Protein AF-A0A937W0U2-F1 (afdb_monomer_lite)

Structure (mmCIF, N/CA/C/O backbone):
data_AF-A0A937W0U2-F1
#
_entry.id   AF-A0A937W0U2-F1
#
loop_
_atom_site.group_PDB
_atom_site.id
_atom_site.type_symbol
_atom_site.label_atom_id
_atom_site.label_alt_id
_atom_site.label_comp_id
_atom_site.label_asym_id
_atom_site.label_entity_id
_atom_site.label_seq_id
_atom_site.pdbx_PDB_ins_code
_atom_site.Cartn_x
_atom_site.Cartn_y
_atom_site.Cartn_z
_atom_site.occupancy
_atom_site.B_iso_or_equiv
_atom_site.auth_seq_id
_atom_site.auth_comp_id
_atom_site.auth_asym_id
_atom_site.auth_atom_id
_atom_site.pdbx_PDB_model_num
ATOM 1 N N . TYR A 1 1 ? 3.698 10.969 -27.823 1.00 61.88 1 TYR A N 1
ATOM 2 C CA . TYR A 1 1 ? 3.466 9.781 -28.679 1.00 61.88 1 TYR A CA 1
ATOM 3 C C . TYR A 1 1 ? 2.090 9.858 -29.327 1.00 61.88 1 TYR A C 1
ATOM 5 O O . TYR A 1 1 ? 1.266 10.614 -28.828 1.00 61.88 1 TYR A O 1
ATOM 13 N N . LYS A 1 2 ? 1.852 9.108 -30.419 1.00 70.88 2 LYS A N 1
ATOM 14 C CA . LYS A 1 2 ? 0.681 9.203 -31.329 1.00 70.88 2 LYS A CA 1
ATOM 15 C C . LYS A 1 2 ? -0.705 9.233 -30.645 1.00 70.88 2 LYS A C 1
ATOM 17 O O . LYS A 1 2 ? -1.643 9.736 -31.245 1.00 70.88 2 LYS A O 1
ATOM 22 N N . TYR A 1 3 ? -0.815 8.777 -29.392 1.00 87.56 3 TYR A N 1
ATOM 23 C CA . TYR A 1 3 ? -2.062 8.730 -28.610 1.00 87.56 3 TYR A CA 1
ATOM 24 C C . TYR A 1 3 ? -1.963 9.376 -27.213 1.00 87.56 3 TYR A C 1
ATOM 26 O O . TYR A 1 3 ? -2.644 8.961 -26.286 1.00 87.56 3 TYR A O 1
ATOM 34 N N . GLY A 1 4 ? -1.065 10.347 -27.012 1.00 91.94 4 GLY A N 1
ATOM 35 C CA . GLY A 1 4 ? -0.944 11.053 -25.724 1.00 91.94 4 GLY A CA 1
ATOM 36 C C . GLY A 1 4 ? -0.211 10.284 -24.615 1.00 91.94 4 GLY A C 1
ATOM 37 O O . GLY A 1 4 ? -0.081 10.793 -23.507 1.00 91.94 4 GLY A O 1
ATOM 38 N N . ALA A 1 5 ? 0.330 9.094 -24.905 1.00 91.12 5 ALA A N 1
ATOM 39 C CA . ALA A 1 5 ? 1.146 8.357 -23.944 1.00 91.12 5 ALA A CA 1
ATOM 40 C C . ALA A 1 5 ? 2.397 9.158 -23.541 1.00 91.12 5 ALA A C 1
ATOM 42 O O . ALA A 1 5 ? 3.091 9.724 -24.398 1.00 91.12 5 ALA A O 1
ATOM 43 N N . LYS A 1 6 ? 2.694 9.159 -22.239 1.00 91.50 6 LYS A N 1
ATOM 44 C CA . LYS A 1 6 ? 3.967 9.607 -21.667 1.00 91.50 6 LYS A CA 1
ATOM 45 C C . LYS A 1 6 ? 4.860 8.380 -21.494 1.00 91.50 6 LYS A C 1
ATOM 47 O O . LYS A 1 6 ? 4.460 7.442 -20.815 1.00 91.50 6 LYS A O 1
ATOM 52 N N . ILE A 1 7 ? 6.039 8.381 -22.119 1.00 92.06 7 ILE A N 1
ATOM 53 C CA . ILE A 1 7 ? 6.980 7.255 -22.038 1.00 92.06 7 ILE A CA 1
ATOM 54 C C . ILE A 1 7 ? 8.074 7.555 -21.023 1.00 92.06 7 ILE A C 1
ATOM 56 O O . ILE A 1 7 ? 8.642 8.647 -21.013 1.00 92.06 7 ILE A O 1
ATOM 60 N N . THR A 1 8 ? 8.364 6.546 -20.210 1.00 94.81 8 THR A N 1
ATOM 61 C CA . THR A 1 8 ? 9.464 6.514 -19.250 1.00 94.81 8 THR A CA 1
ATOM 62 C C . THR A 1 8 ? 10.379 5.358 -19.637 1.00 94.81 8 THR A C 1
ATOM 64 O O . THR A 1 8 ? 9.915 4.228 -19.754 1.00 94.81 8 THR A O 1
ATOM 67 N N . HIS A 1 9 ? 11.666 5.634 -19.844 1.00 96.38 9 HIS A N 1
ATOM 68 C CA . HIS A 1 9 ? 12.672 4.608 -20.125 1.00 96.38 9 HIS A CA 1
ATOM 69 C C . HIS A 1 9 ? 13.383 4.209 -18.832 1.00 96.38 9 HIS A C 1
ATOM 71 O O . HIS A 1 9 ? 13.711 5.067 -18.012 1.00 96.38 9 HIS A O 1
ATOM 77 N N . THR A 1 10 ? 13.619 2.912 -18.644 1.00 97.06 10 THR A N 1
ATOM 78 C CA . THR A 1 10 ? 14.303 2.368 -17.468 1.00 97.06 10 THR A CA 1
ATOM 79 C C . THR A 1 10 ? 14.920 1.001 -17.786 1.00 97.06 10 THR A C 1
ATOM 81 O O . THR A 1 10 ? 14.683 0.470 -18.871 1.00 97.06 10 THR A O 1
ATOM 84 N N . 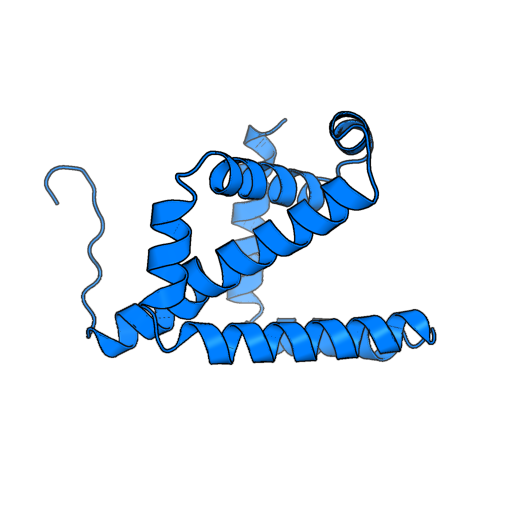THR A 1 11 ? 15.730 0.448 -16.881 1.00 98.00 11 THR A N 1
ATOM 85 C CA . THR A 1 11 ? 16.269 -0.914 -17.030 1.00 98.00 11 THR A CA 1
ATOM 86 C C . THR A 1 11 ? 15.223 -1.953 -16.606 1.00 98.00 11 THR A C 1
ATOM 88 O O . THR A 1 11 ? 14.351 -1.615 -15.798 1.00 98.00 11 THR A O 1
ATOM 91 N N . PRO A 1 12 ? 15.289 -3.205 -17.098 1.00 96.44 12 PRO A N 1
ATOM 92 C CA . PRO A 1 12 ? 14.386 -4.272 -16.657 1.00 96.44 12 PRO A CA 1
ATOM 93 C C . PRO A 1 12 ? 14.356 -4.439 -15.130 1.00 96.44 12 PRO A C 1
ATOM 95 O O . PRO A 1 12 ? 13.292 -4.526 -14.530 1.00 96.44 12 PRO A O 1
ATOM 98 N N . GLU A 1 13 ? 15.510 -4.359 -14.471 1.00 96.12 13 GLU A N 1
ATOM 99 C CA . GLU A 1 13 ? 15.622 -4.549 -13.022 1.00 96.12 13 GLU A CA 1
ATOM 100 C C . GLU A 1 13 ? 14.910 -3.438 -12.247 1.00 96.12 13 GLU A C 1
ATOM 102 O O . GLU A 1 13 ? 14.238 -3.700 -11.246 1.00 96.12 13 GLU A O 1
ATOM 107 N N . ASN A 1 14 ? 15.045 -2.188 -12.704 1.00 97.12 14 ASN A N 1
ATOM 108 C CA . ASN A 1 14 ? 14.354 -1.067 -12.080 1.00 97.12 14 ASN A CA 1
ATOM 109 C C . ASN A 1 14 ? 12.857 -1.076 -12.412 1.00 97.12 14 ASN A C 1
ATOM 111 O O . ASN A 1 14 ? 12.052 -0.719 -11.556 1.00 97.12 14 ASN A O 1
ATOM 115 N N . HIS A 1 15 ? 12.467 -1.510 -13.612 1.00 96.94 15 HIS A N 1
ATOM 116 C CA . HIS A 1 15 ? 11.064 -1.753 -13.939 1.00 96.94 15 HIS A CA 1
ATOM 117 C C . HIS A 1 15 ? 10.437 -2.749 -12.954 1.00 96.94 15 HIS A C 1
ATOM 119 O O . HIS A 1 15 ? 9.436 -2.424 -12.316 1.00 96.94 15 HIS A O 1
ATOM 125 N N . ASP A 1 16 ? 11.062 -3.910 -12.759 1.00 96.44 16 ASP A N 1
ATOM 126 C CA . ASP A 1 16 ? 10.531 -4.967 -11.896 1.00 96.44 16 ASP A CA 1
ATOM 127 C C . ASP A 1 16 ? 10.505 -4.540 -10.429 1.00 96.44 16 ASP A C 1
ATOM 129 O O . ASP A 1 16 ? 9.525 -4.793 -9.727 1.00 96.44 16 ASP A O 1
ATOM 133 N N . LYS A 1 17 ? 11.515 -3.781 -9.984 1.00 96.88 17 LYS A N 1
ATOM 134 C CA . LYS A 1 17 ? 11.518 -3.149 -8.659 1.00 96.88 17 LYS A CA 1
ATOM 135 C C . LYS A 1 17 ? 10.314 -2.229 -8.461 1.00 96.88 17 LYS A C 1
ATOM 137 O O . LYS A 1 17 ? 9.665 -2.268 -7.418 1.00 96.88 17 LYS A O 1
ATOM 142 N N . GLN A 1 18 ? 9.998 -1.398 -9.454 1.00 97.69 18 GLN A N 1
ATOM 143 C CA . GLN A 1 18 ? 8.833 -0.516 -9.388 1.00 97.69 18 GLN A CA 1
ATOM 144 C C . GLN A 1 18 ? 7.525 -1.316 -9.419 1.00 97.69 18 GLN A C 1
ATOM 146 O O . GLN A 1 18 ? 6.601 -1.004 -8.668 1.00 97.69 18 GLN A O 1
ATOM 151 N N . MET A 1 19 ? 7.433 -2.355 -10.252 1.00 97.62 19 MET A N 1
ATOM 152 C CA . MET A 1 19 ? 6.239 -3.201 -10.334 1.00 97.62 19 MET A CA 1
ATOM 153 C C . MET A 1 19 ? 6.039 -4.058 -9.082 1.00 97.62 19 MET A C 1
ATOM 155 O O . MET A 1 19 ? 4.895 -4.319 -8.720 1.00 97.62 19 MET A O 1
ATOM 159 N N . ALA A 1 20 ? 7.102 -4.391 -8.344 1.00 97.94 20 ALA A N 1
ATOM 160 C CA . ALA A 1 20 ? 6.977 -5.070 -7.057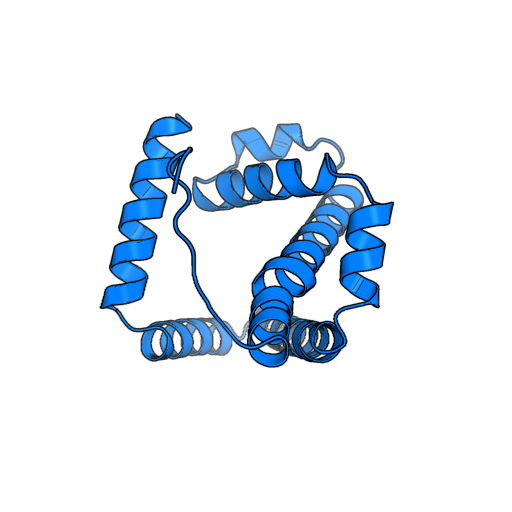 1.00 97.94 20 ALA A CA 1
ATOM 161 C C . ALA A 1 20 ? 6.129 -4.240 -6.079 1.00 97.94 20 ALA A C 1
ATOM 163 O O . ALA A 1 20 ? 5.286 -4.777 -5.366 1.00 97.94 20 ALA A O 1
ATOM 164 N N . TRP A 1 21 ? 6.280 -2.913 -6.091 1.00 97.50 21 TRP A N 1
ATOM 165 C CA . TRP A 1 21 ? 5.413 -2.015 -5.328 1.00 97.50 21 TRP A CA 1
ATOM 166 C C . TRP A 1 21 ? 4.046 -1.817 -5.999 1.00 97.50 21 TRP A 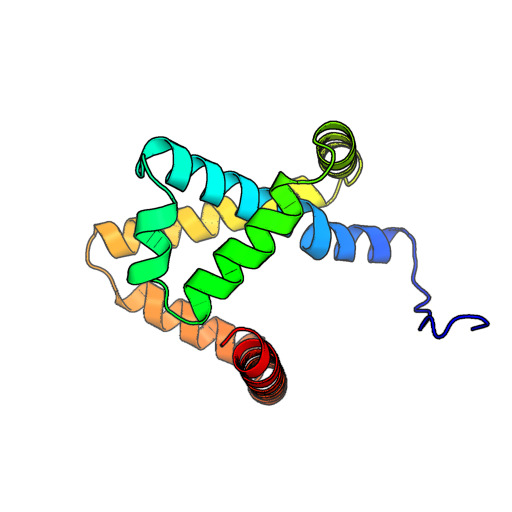C 1
ATOM 168 O O . TRP A 1 21 ? 3.010 -2.076 -5.389 1.00 97.50 21 TRP A O 1
ATOM 178 N N . HIS A 1 22 ? 4.031 -1.362 -7.256 1.00 95.81 22 HIS A N 1
ATOM 179 C CA . HIS A 1 22 ? 2.807 -0.903 -7.925 1.00 95.81 22 HIS A CA 1
ATOM 180 C C . HIS A 1 22 ? 1.825 -2.014 -8.302 1.00 95.81 22 HIS A C 1
ATOM 182 O O . HIS A 1 22 ? 0.642 -1.728 -8.465 1.00 95.81 22 HIS A O 1
ATOM 188 N N . GLN A 1 23 ? 2.310 -3.240 -8.487 1.00 96.44 23 GLN A N 1
ATOM 189 C CA . GLN A 1 23 ? 1.504 -4.384 -8.892 1.00 96.44 23 GLN A CA 1
ATOM 190 C C . GLN A 1 23 ? 1.517 -5.443 -7.798 1.00 96.44 23 GLN A C 1
ATOM 192 O O . GLN A 1 23 ? 0.471 -5.716 -7.221 1.00 96.44 23 GLN A O 1
ATOM 197 N N . ASN A 1 24 ? 2.678 -6.003 -7.444 1.00 97.88 24 ASN A N 1
ATOM 198 C CA . ASN A 1 24 ? 2.705 -7.121 -6.498 1.00 97.88 24 ASN A CA 1
ATOM 199 C C . ASN A 1 24 ? 2.124 -6.730 -5.133 1.00 97.88 24 ASN A C 1
ATOM 201 O O . ASN A 1 24 ? 1.122 -7.310 -4.705 1.00 97.88 24 ASN A O 1
ATOM 205 N N . LEU A 1 25 ? 2.701 -5.718 -4.477 1.00 97.94 25 LEU A N 1
ATOM 206 C CA . LEU A 1 25 ? 2.256 -5.305 -3.149 1.00 97.94 25 LEU A CA 1
ATOM 207 C C . LEU A 1 25 ? 0.868 -4.652 -3.167 1.00 97.94 25 LEU A C 1
ATOM 209 O O . LEU A 1 25 ? 0.042 -4.964 -2.306 1.00 97.94 25 LEU A O 1
ATOM 213 N N . GLU A 1 26 ? 0.593 -3.759 -4.122 1.00 96.25 26 GLU A N 1
ATOM 214 C CA . GLU A 1 26 ? -0.708 -3.083 -4.195 1.00 96.25 26 GLU A CA 1
ATOM 215 C C . GLU A 1 26 ? -1.844 -4.095 -4.402 1.00 96.25 26 GLU A C 1
ATOM 217 O O . GLU A 1 26 ? -2.820 -4.085 -3.651 1.00 96.25 26 GLU A O 1
ATOM 222 N N . HIS A 1 27 ? -1.705 -5.030 -5.351 1.00 97.00 27 HIS A N 1
ATOM 223 C CA . HIS A 1 27 ? -2.722 -6.059 -5.580 1.00 97.00 27 HIS A CA 1
ATOM 224 C C . HIS A 1 27 ? -2.876 -6.957 -4.348 1.00 97.00 27 HIS A C 1
ATOM 226 O O . HIS A 1 27 ? -3.999 -7.188 -3.901 1.00 97.00 27 HIS A O 1
ATOM 232 N N . PHE A 1 28 ? -1.761 -7.410 -3.759 1.00 97.56 28 PHE A N 1
ATOM 233 C CA . PHE A 1 28 ? -1.770 -8.225 -2.543 1.00 97.56 28 PHE A CA 1
ATOM 234 C C . PHE A 1 28 ? -2.553 -7.542 -1.415 1.00 97.56 28 PHE A C 1
ATOM 236 O O . PHE A 1 28 ? -3.474 -8.130 -0.850 1.00 97.56 28 PHE A O 1
ATOM 243 N N . THR A 1 29 ? -2.256 -6.269 -1.149 1.00 97.06 29 THR A N 1
ATOM 244 C CA . THR A 1 29 ? -2.905 -5.486 -0.090 1.00 97.06 29 THR A CA 1
ATOM 245 C C . THR A 1 29 ? -4.418 -5.393 -0.300 1.00 97.06 29 THR A C 1
ATOM 247 O O . THR A 1 29 ? -5.192 -5.534 0.650 1.00 97.06 29 THR A O 1
ATOM 250 N N . LYS A 1 30 ? -4.875 -5.197 -1.546 1.00 96.31 30 LYS A N 1
ATOM 251 C CA . LYS A 1 30 ? -6.312 -5.141 -1.861 1.00 96.31 30 LYS A CA 1
ATOM 252 C C . LYS A 1 30 ? -7.000 -6.492 -1.715 1.00 96.31 30 LYS A C 1
ATOM 254 O O . LYS A 1 30 ? -8.110 -6.526 -1.187 1.00 96.31 30 LYS A O 1
ATOM 259 N N . ILE A 1 31 ? -6.356 -7.583 -2.126 1.00 96.38 31 ILE A N 1
ATOM 260 C CA . ILE A 1 31 ? -6.904 -8.935 -1.960 1.00 96.38 31 ILE A CA 1
ATOM 261 C C . ILE A 1 31 ? -7.005 -9.309 -0.477 1.00 96.38 31 ILE A C 1
ATOM 263 O O . ILE A 1 31 ? -8.047 -9.810 -0.054 1.00 96.38 31 ILE A O 1
ATOM 267 N N . VAL A 1 32 ? -5.987 -9.003 0.335 1.00 96.75 32 VAL A N 1
ATOM 268 C CA . VAL A 1 32 ? -6.030 -9.223 1.791 1.00 96.75 32 VAL A CA 1
ATOM 269 C C . VAL A 1 32 ? -7.186 -8.447 2.423 1.00 96.75 32 VAL A C 1
ATOM 271 O O . VAL A 1 32 ? -7.974 -9.020 3.176 1.00 96.75 32 VAL A O 1
ATOM 274 N N . LEU A 1 33 ? -7.349 -7.165 2.078 1.00 94.69 33 LEU A N 1
ATOM 275 C CA . LEU A 1 33 ? -8.460 -6.363 2.591 1.00 94.69 33 LEU A CA 1
ATOM 276 C C . LEU A 1 33 ? -9.824 -6.919 2.149 1.00 94.69 33 LEU A C 1
ATOM 278 O O . LEU A 1 33 ? -10.736 -7.014 2.966 1.00 94.69 33 LEU A O 1
ATOM 282 N N . ALA A 1 34 ? -9.962 -7.334 0.887 1.00 94.19 34 ALA A N 1
ATOM 283 C CA . ALA A 1 34 ? -11.185 -7.953 0.377 1.00 94.19 34 ALA A CA 1
ATOM 284 C C . ALA A 1 34 ? -11.523 -9.255 1.118 1.00 94.19 34 ALA A C 1
ATOM 286 O O . ALA A 1 34 ? -12.686 -9.515 1.423 1.00 94.19 34 ALA A O 1
ATOM 287 N N . GLN A 1 35 ? -10.511 -10.060 1.453 1.00 94.88 35 GLN A N 1
ATOM 288 C CA . GLN A 1 35 ? -10.688 -11.276 2.238 1.00 94.88 35 GLN A CA 1
ATOM 289 C C . GLN A 1 35 ? -11.191 -10.973 3.654 1.00 94.88 35 GLN A C 1
ATOM 291 O O . GLN A 1 35 ? -12.104 -11.658 4.115 1.00 94.88 35 GLN A O 1
ATOM 296 N N . VAL A 1 36 ? -10.651 -9.949 4.324 1.00 93.75 36 VAL A N 1
ATOM 297 C CA . VAL A 1 36 ? -11.154 -9.493 5.633 1.00 93.75 36 VAL A CA 1
ATOM 298 C C . VAL A 1 36 ? -12.612 -9.054 5.515 1.00 93.75 36 VAL A C 1
ATOM 300 O O . VAL A 1 36 ? -13.445 -9.511 6.297 1.00 93.75 36 VAL A O 1
ATOM 303 N N . LEU A 1 37 ? -12.943 -8.239 4.507 1.00 91.50 37 LEU A N 1
ATOM 304 C CA . LEU A 1 37 ? -14.315 -7.782 4.287 1.00 91.50 37 LEU A CA 1
ATOM 305 C C . LEU A 1 37 ? -15.270 -8.955 4.076 1.00 91.50 37 LEU A C 1
ATOM 307 O O . LEU A 1 37 ? -16.227 -9.085 4.824 1.00 91.50 37 LEU A O 1
ATOM 311 N N . ARG A 1 38 ? -14.958 -9.870 3.153 1.00 91.31 38 ARG A N 1
ATOM 312 C CA . ARG A 1 38 ? -15.771 -11.067 2.885 1.00 91.31 38 ARG A CA 1
ATOM 313 C C . ARG A 1 38 ? -15.979 -11.948 4.123 1.00 91.31 38 ARG A C 1
ATOM 315 O O . ARG A 1 38 ? -16.990 -12.632 4.214 1.00 91.31 38 ARG A O 1
ATOM 322 N N . THR A 1 39 ? -15.009 -11.984 5.036 1.00 92.50 39 THR A N 1
ATOM 323 C CA . THR A 1 39 ? -15.045 -12.860 6.221 1.00 92.50 39 THR A CA 1
ATOM 324 C C . THR A 1 39 ? -15.827 -12.238 7.381 1.00 92.50 39 THR A C 1
ATOM 326 O O . THR A 1 39 ? -16.441 -12.965 8.155 1.00 92.50 39 THR A O 1
ATOM 329 N N . HIS A 1 40 ? -15.810 -10.910 7.514 1.00 90.44 40 HIS A N 1
ATOM 330 C CA . HIS A 1 40 ? -16.374 -10.212 8.676 1.00 90.44 40 HIS A CA 1
ATOM 331 C C . HIS A 1 40 ? -17.610 -9.357 8.368 1.00 90.44 40 HIS A C 1
ATOM 333 O O . HIS A 1 40 ? -18.343 -9.014 9.292 1.00 90.44 40 HIS A O 1
ATOM 339 N N . PHE A 1 41 ? -17.853 -9.023 7.101 1.00 86.44 41 PHE A N 1
ATOM 340 C CA . PHE A 1 41 ? -18.963 -8.187 6.652 1.00 86.44 41 PHE A CA 1
ATOM 341 C C . PHE A 1 41 ? -19.758 -8.943 5.584 1.00 86.44 41 PHE A C 1
ATOM 343 O O . PHE A 1 41 ? -19.227 -9.298 4.533 1.00 86.44 41 PHE A O 1
ATOM 350 N N . HIS A 1 42 ? -21.031 -9.222 5.867 1.00 75.81 42 HIS A N 1
ATOM 351 C CA . HIS A 1 42 ? -21.875 -10.035 4.987 1.00 75.81 42 HIS A CA 1
ATOM 352 C C . HIS A 1 42 ? -22.475 -9.237 3.823 1.00 75.81 42 HIS A C 1
ATOM 354 O O . HIS A 1 42 ? -22.590 -9.775 2.724 1.00 75.81 42 HIS A O 1
ATOM 360 N N . ASP A 1 43 ? -22.832 -7.969 4.052 1.00 82.31 43 ASP A N 1
ATOM 361 C CA . ASP A 1 43 ? -23.359 -7.068 3.027 1.00 82.31 43 ASP A CA 1
ATOM 362 C C . ASP A 1 43 ? -22.396 -5.882 2.819 1.00 82.31 43 ASP A C 1
ATOM 364 O O . ASP A 1 43 ? -22.268 -5.021 3.692 1.00 82.31 43 ASP A O 1
ATOM 368 N N . PRO A 1 44 ? -21.690 -5.806 1.675 1.00 74.00 44 PRO A N 1
ATOM 369 C CA . PRO A 1 44 ? -20.766 -4.711 1.405 1.00 74.00 44 PRO A CA 1
ATOM 370 C C . PRO A 1 44 ? -21.465 -3.356 1.218 1.00 74.00 44 PRO A C 1
ATOM 372 O O . PRO A 1 44 ? -20.801 -2.332 1.364 1.00 74.00 44 PRO A O 1
ATOM 375 N N . THR A 1 45 ? -22.775 -3.318 0.938 1.00 78.31 45 THR A N 1
ATOM 376 C CA . THR A 1 45 ? -23.529 -2.058 0.790 1.00 78.31 45 THR A CA 1
ATOM 377 C C . THR A 1 45 ? -23.707 -1.330 2.124 1.00 78.31 45 THR A C 1
ATOM 379 O O . THR A 1 45 ? -23.836 -0.105 2.156 1.00 78.31 45 THR A O 1
ATOM 382 N N . GLU A 1 46 ? -23.599 -2.043 3.250 1.00 81.06 46 GLU A N 1
ATOM 383 C CA . GLU A 1 46 ? -23.568 -1.422 4.577 1.00 81.06 46 GLU A CA 1
ATOM 384 C C . GLU A 1 46 ? -22.348 -0.504 4.738 1.00 81.06 46 GLU A C 1
ATOM 386 O O . GLU A 1 46 ? -22.434 0.535 5.394 1.00 81.06 46 GLU A O 1
ATOM 391 N N . LEU A 1 47 ? -21.222 -0.827 4.089 1.00 82.50 47 LEU A N 1
ATOM 392 C CA . LEU A 1 47 ? -20.001 -0.020 4.157 1.00 82.50 47 LEU A CA 1
ATOM 393 C C . LEU A 1 47 ? -20.181 1.359 3.514 1.00 82.50 47 LEU A C 1
ATOM 395 O O . LEU A 1 47 ? -19.515 2.310 3.931 1.00 82.50 47 LEU A O 1
ATOM 399 N N . ASP A 1 48 ? -21.077 1.490 2.532 1.00 79.00 48 ASP A N 1
ATOM 400 C CA . ASP A 1 48 ? -21.265 2.732 1.779 1.00 79.00 48 ASP 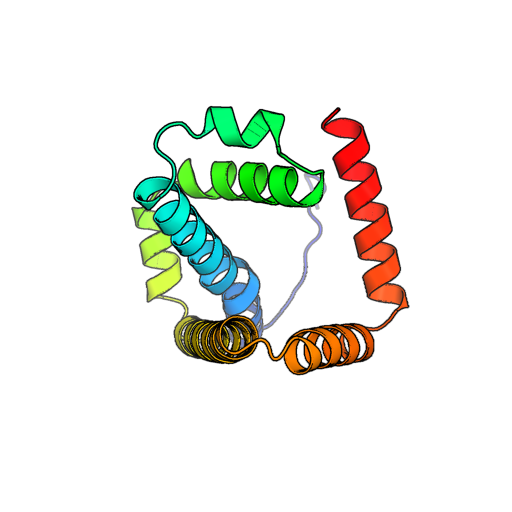A CA 1
ATOM 401 C C . ASP A 1 48 ? -21.769 3.859 2.681 1.00 79.00 48 ASP A C 1
ATOM 403 O O . ASP A 1 48 ? -21.233 4.972 2.634 1.00 79.00 48 ASP A O 1
ATOM 407 N N . SER A 1 49 ? -22.714 3.546 3.572 1.00 80.88 49 SER A N 1
ATOM 408 C CA . SER A 1 49 ? -23.308 4.507 4.513 1.00 80.88 49 SER A CA 1
ATOM 409 C C . SER A 1 49 ? -22.308 5.029 5.552 1.00 80.88 49 SER A C 1
ATOM 411 O O . SER A 1 49 ? -22.449 6.151 6.035 1.00 80.88 49 SER A O 1
ATOM 413 N N . TYR A 1 50 ? -21.271 4.246 5.866 1.00 84.69 50 TYR A N 1
ATOM 414 C CA . TYR A 1 50 ? -20.207 4.615 6.811 1.00 84.69 50 TYR A CA 1
ATOM 415 C C . TYR A 1 50 ? -18.910 5.048 6.118 1.00 84.69 50 TYR A C 1
ATOM 417 O O . TYR A 1 50 ? -17.915 5.362 6.779 1.00 84.69 50 TYR A O 1
ATOM 425 N N . SER A 1 51 ? -18.886 5.052 4.783 1.00 84.88 51 SER A N 1
ATOM 426 C CA . SER A 1 51 ? -17.668 5.315 4.031 1.00 84.88 51 SER A CA 1
ATOM 427 C C . SER A 1 51 ? -17.231 6.776 4.172 1.00 84.88 51 SER A C 1
ATOM 429 O O . SER A 1 51 ? -17.942 7.714 3.808 1.00 84.88 51 SER A O 1
ATOM 431 N N . SER A 1 52 ? -16.010 6.981 4.667 1.00 89.81 52 SER A N 1
ATOM 432 C CA . SER A 1 52 ? -15.314 8.259 4.544 1.00 89.81 52 SER A CA 1
ATOM 433 C C . SER A 1 52 ? -14.707 8.373 3.139 1.00 89.81 52 SER A C 1
ATOM 435 O O . SER A 1 52 ? -14.563 7.359 2.446 1.00 89.81 52 SER A O 1
ATOM 437 N N . PRO A 1 53 ? -14.264 9.565 2.704 1.00 89.31 53 PRO A N 1
ATOM 438 C CA . PRO A 1 53 ? -13.590 9.702 1.413 1.00 89.31 53 PRO A CA 1
ATOM 439 C C . PRO A 1 53 ? -12.385 8.753 1.237 1.00 89.31 53 PRO A C 1
ATOM 441 O O . PRO A 1 53 ? -12.143 8.240 0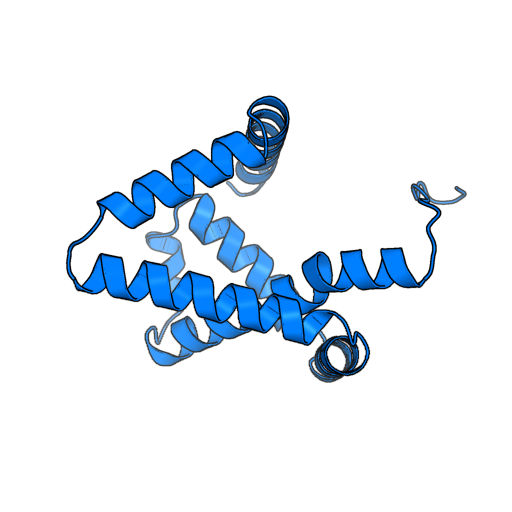.140 1.00 89.31 53 PRO A O 1
ATOM 444 N N . ASN A 1 54 ? -11.664 8.453 2.323 1.00 90.31 54 ASN A N 1
ATOM 445 C CA . ASN A 1 54 ? -10.531 7.525 2.313 1.00 90.31 54 ASN A CA 1
ATOM 446 C C . ASN A 1 54 ? -10.974 6.065 2.146 1.00 90.31 54 ASN A C 1
ATOM 448 O O . ASN A 1 54 ? -10.461 5.368 1.268 1.00 90.31 54 ASN A O 1
ATOM 452 N N . SER A 1 55 ? -11.936 5.593 2.949 1.00 90.06 55 SER A N 1
ATOM 453 C CA . SER A 1 55 ? -12.401 4.204 2.838 1.00 90.06 55 SER A CA 1
ATOM 454 C C . SER A 1 55 ? -13.142 3.960 1.523 1.00 90.06 55 SER A C 1
ATOM 456 O O . SER A 1 55 ? -12.919 2.927 0.896 1.00 90.06 55 SER A O 1
ATOM 458 N N . ARG A 1 56 ? -13.896 4.945 1.020 1.00 89.94 56 ARG A N 1
ATOM 459 C CA . ARG A 1 56 ? -14.525 4.892 -0.309 1.00 89.94 56 ARG A CA 1
ATOM 460 C C . ARG A 1 56 ? -13.503 4.739 -1.433 1.00 89.94 56 ARG A C 1
ATOM 462 O O . ARG A 1 56 ? -13.668 3.892 -2.304 1.00 89.94 56 ARG A O 1
ATOM 469 N N . THR A 1 57 ? -12.409 5.501 -1.397 1.00 90.81 57 THR A N 1
ATOM 470 C CA . THR A 1 57 ? -11.320 5.368 -2.384 1.00 90.81 57 THR A CA 1
ATOM 471 C C . THR A 1 57 ? -10.689 3.969 -2.330 1.00 90.81 57 THR A C 1
ATOM 473 O O . THR A 1 57 ? -10.367 3.381 -3.368 1.00 90.81 57 THR A O 1
ATOM 476 N N . SER A 1 58 ? -10.558 3.391 -1.131 1.00 91.81 58 SER A N 1
ATOM 477 C CA . SER A 1 58 ? -10.090 2.010 -0.974 1.00 91.81 58 SER A CA 1
ATOM 478 C C . SER A 1 58 ? -11.047 0.997 -1.615 1.00 91.81 58 SER A C 1
ATOM 480 O O . SER A 1 58 ? -10.588 0.129 -2.354 1.00 91.81 58 SER A O 1
ATOM 482 N N . LEU A 1 59 ? -12.364 1.146 -1.422 1.00 91.19 59 LEU A N 1
ATOM 483 C CA . LEU A 1 59 ? -13.379 0.289 -2.053 1.00 91.19 59 LEU A CA 1
ATOM 484 C C . LEU A 1 59 ? -13.380 0.421 -3.584 1.00 91.19 59 LEU A C 1
ATOM 486 O O . LEU A 1 59 ? -13.413 -0.585 -4.286 1.00 91.19 59 LEU A O 1
ATOM 490 N N . ILE A 1 60 ? -13.250 1.639 -4.120 1.00 91.75 60 ILE A N 1
ATOM 491 C CA . ILE A 1 60 ? -13.171 1.879 -5.572 1.00 91.75 60 ILE A CA 1
ATOM 492 C C . ILE A 1 60 ? -11.944 1.188 -6.178 1.00 91.75 60 ILE A C 1
ATOM 494 O O . ILE A 1 60 ? -12.040 0.514 -7.205 1.00 91.75 60 ILE A O 1
ATOM 498 N N . THR A 1 61 ? -10.776 1.349 -5.551 1.00 93.44 61 THR A N 1
ATOM 499 C CA . THR A 1 61 ? -9.538 0.709 -6.027 1.00 93.44 61 THR A CA 1
ATOM 500 C C . THR A 1 61 ? -9.614 -0.809 -5.912 1.00 93.44 61 THR A C 1
ATOM 502 O O . THR A 1 61 ? -9.243 -1.499 -6.856 1.00 93.44 61 THR A O 1
ATOM 505 N N . MET A 1 62 ? -10.182 -1.333 -4.825 1.00 94.38 62 MET A N 1
ATOM 506 C CA . MET A 1 62 ? -10.462 -2.760 -4.676 1.00 94.38 62 MET A CA 1
ATOM 507 C C . MET A 1 62 ? -11.388 -3.283 -5.780 1.00 94.38 62 MET A C 1
ATOM 509 O O . MET A 1 62 ? -11.085 -4.310 -6.378 1.00 94.38 62 MET A O 1
ATOM 513 N N . GLY A 1 63 ? -12.465 -2.563 -6.111 1.00 93.44 63 GLY A N 1
ATOM 514 C CA . GLY A 1 63 ? -13.388 -2.944 -7.182 1.00 93.44 63 GLY A CA 1
ATOM 515 C C . GLY A 1 63 ? -12.698 -3.094 -8.541 1.00 93.44 63 GLY A C 1
ATOM 516 O O . GLY A 1 63 ? -13.025 -4.011 -9.289 1.00 93.44 63 GLY A O 1
ATOM 517 N N . ARG A 1 64 ? -11.693 -2.260 -8.845 1.00 94.31 64 ARG A N 1
ATOM 518 C CA . ARG A 1 64 ? -10.881 -2.403 -10.070 1.00 94.31 64 ARG A CA 1
ATOM 519 C C . ARG A 1 64 ? -10.067 -3.695 -10.079 1.00 94.31 64 ARG A C 1
ATOM 521 O O . ARG A 1 64 ? -9.988 -4.336 -11.118 1.00 94.31 64 ARG A O 1
ATOM 528 N N . ILE A 1 65 ? -9.472 -4.056 -8.943 1.00 95.62 65 ILE A N 1
ATOM 529 C CA . ILE A 1 65 ? -8.644 -5.262 -8.806 1.00 95.62 65 ILE A CA 1
ATOM 530 C C . ILE A 1 65 ? -9.509 -6.524 -8.873 1.00 95.62 65 ILE A C 1
ATOM 532 O O . ILE A 1 65 ? -9.181 -7.455 -9.595 1.00 95.62 65 ILE A O 1
ATOM 536 N N . LEU A 1 66 ? -10.642 -6.545 -8.166 1.00 94.94 66 LEU A N 1
ATOM 537 C CA . LEU A 1 66 ? -11.513 -7.723 -8.086 1.00 94.94 66 LEU A CA 1
ATOM 538 C C . LEU A 1 66 ? -12.314 -8.003 -9.367 1.00 94.94 66 LEU A C 1
ATOM 540 O O . LEU A 1 66 ? -12.809 -9.111 -9.527 1.00 94.94 66 LEU A O 1
ATOM 544 N N . ASN A 1 67 ? -12.445 -7.023 -10.268 1.00 96.12 67 ASN A N 1
ATOM 545 C CA . ASN A 1 67 ? -13.047 -7.214 -11.595 1.00 96.12 67 ASN A CA 1
ATOM 546 C C . ASN A 1 67 ? -12.014 -7.549 -12.688 1.00 96.12 67 ASN A C 1
ATOM 548 O O . ASN A 1 67 ? -12.371 -7.615 -13.864 1.00 96.12 67 ASN A O 1
ATOM 552 N N . ALA A 1 68 ? -10.739 -7.711 -12.331 1.00 94.25 68 ALA A N 1
ATOM 553 C CA . ALA A 1 68 ? -9.709 -8.143 -13.263 1.00 94.25 68 ALA A CA 1
ATOM 554 C C . ALA A 1 68 ? -9.635 -9.677 -13.353 1.00 94.25 68 ALA A C 1
ATOM 556 O O . ALA A 1 68 ? -10.218 -10.395 -12.543 1.00 94.25 68 ALA A O 1
ATOM 557 N N . ASP A 1 69 ? -8.891 -10.171 -14.342 1.00 96.50 69 ASP A N 1
ATOM 558 C CA . ASP A 1 69 ? -8.613 -11.596 -14.499 1.00 96.50 69 ASP A CA 1
ATOM 559 C C . ASP A 1 69 ? -7.684 -12.104 -13.370 1.00 96.50 69 ASP A C 1
ATOM 561 O O . ASP A 1 69 ? -6.549 -11.620 -13.246 1.00 96.50 69 ASP A O 1
ATOM 565 N N . PRO A 1 70 ? -8.133 -13.061 -12.533 1.00 95.25 70 PRO A N 1
ATOM 566 C CA . PRO A 1 70 ? -7.323 -13.608 -11.451 1.00 95.25 70 PRO A CA 1
ATOM 567 C C . PRO A 1 70 ? -6.101 -14.396 -11.940 1.00 95.25 70 PRO A C 1
ATOM 569 O O . PRO A 1 70 ? -5.105 -14.443 -11.214 1.00 95.25 70 PRO A O 1
ATOM 572 N N . GLU A 1 71 ? -6.132 -14.991 -13.136 1.00 96.19 71 GLU A N 1
ATOM 573 C CA . GLU A 1 71 ? -4.991 -15.737 -13.682 1.00 96.19 71 GLU A CA 1
ATOM 574 C C . GLU A 1 71 ? -3.854 -14.776 -14.025 1.00 96.19 71 GLU A C 1
ATOM 576 O O . GLU A 1 71 ? -2.741 -14.937 -13.523 1.00 96.19 71 GLU A O 1
ATOM 581 N N . LEU A 1 72 ? -4.165 -13.687 -14.736 1.00 93.94 72 LEU A N 1
ATOM 582 C CA . LEU A 1 72 ? -3.210 -12.617 -15.037 1.00 93.94 72 LEU A CA 1
ATOM 583 C C . LEU A 1 72 ? -2.533 -12.074 -13.771 1.00 93.94 72 LEU A C 1
ATOM 585 O O . LEU A 1 72 ? -1.323 -11.855 -13.731 1.00 93.94 72 LEU A O 1
ATOM 589 N N . TYR A 1 73 ? -3.310 -11.825 -12.719 1.00 93.94 73 TYR A N 1
ATOM 590 C CA . TYR A 1 73 ? -2.767 -11.253 -11.490 1.00 93.94 73 TYR A CA 1
ATOM 591 C C . TYR A 1 73 ? -1.907 -12.276 -10.753 1.00 93.94 73 TYR A C 1
ATOM 593 O O . TYR A 1 73 ? -0.873 -11.906 -10.205 1.00 93.94 73 TYR A O 1
ATOM 601 N N . SER A 1 74 ? -2.285 -13.553 -10.787 1.00 94.25 74 SER A N 1
ATOM 602 C CA . SER A 1 74 ? -1.489 -14.646 -10.222 1.00 94.25 74 SER A CA 1
ATOM 603 C C . SER A 1 74 ? -0.150 -14.808 -10.950 1.00 94.25 74 SER A C 1
ATOM 605 O O . SER A 1 74 ? 0.881 -14.981 -10.301 1.00 94.25 74 SER A O 1
ATOM 607 N N . GLU A 1 75 ? -0.131 -14.666 -12.277 1.00 95.62 75 GLU A N 1
ATOM 608 C CA . GLU A 1 75 ? 1.101 -14.657 -13.074 1.00 95.62 75 GLU A CA 1
ATOM 609 C C . GLU A 1 75 ? 2.004 -13.471 -12.721 1.00 95.62 75 GLU A C 1
ATOM 611 O O . GLU A 1 75 ? 3.188 -13.662 -12.444 1.00 95.62 75 GLU A O 1
ATOM 616 N N . ILE A 1 76 ? 1.458 -12.250 -12.647 1.00 93.19 76 ILE A N 1
ATOM 617 C CA . ILE A 1 76 ? 2.212 -11.062 -12.203 1.00 93.19 76 ILE A CA 1
ATOM 618 C C . ILE A 1 76 ? 2.838 -11.305 -10.821 1.00 93.19 76 ILE A C 1
ATOM 620 O O . ILE A 1 76 ? 3.992 -10.934 -10.579 1.00 93.19 76 ILE A O 1
ATOM 624 N N . GLN A 1 77 ? 2.094 -11.952 -9.916 1.00 95.75 77 GLN A N 1
ATOM 625 C CA . GLN A 1 77 ? 2.605 -12.313 -8.596 1.00 95.75 77 GLN A CA 1
ATOM 626 C C . GLN A 1 77 ? 3.764 -13.309 -8.659 1.00 95.75 77 GLN A C 1
ATOM 628 O O . GLN A 1 77 ? 4.744 -13.141 -7.937 1.00 95.75 77 GLN A O 1
ATOM 633 N N . ALA A 1 78 ? 3.673 -14.313 -9.528 1.00 95.19 78 ALA A N 1
ATOM 634 C CA . ALA A 1 78 ? 4.672 -15.367 -9.644 1.00 95.19 78 ALA A CA 1
ATOM 635 C C . ALA A 1 78 ? 5.959 -14.922 -10.362 1.00 95.19 78 ALA A C 1
ATOM 637 O O . ALA A 1 78 ? 7.048 -15.356 -9.986 1.00 95.19 78 ALA A O 1
ATOM 638 N N . TYR A 1 79 ? 5.856 -14.074 -11.390 1.00 95.62 79 TYR A N 1
ATOM 639 C CA . TYR A 1 79 ? 6.995 -13.752 -12.257 1.00 95.62 79 TYR A CA 1
ATOM 640 C C . TYR A 1 79 ? 7.865 -12.594 -11.762 1.00 95.62 79 TYR A C 1
ATOM 642 O O . TYR A 1 79 ? 9.043 -12.530 -12.119 1.00 95.62 79 TYR A O 1
ATOM 650 N N . ASN A 1 80 ? 7.346 -11.701 -10.916 1.00 94.94 80 ASN A N 1
ATOM 651 C CA . ASN A 1 80 ? 8.172 -10.650 -10.326 1.00 94.94 80 ASN A CA 1
ATOM 652 C C . ASN A 1 80 ? 8.878 -11.141 -9.054 1.00 94.94 80 ASN A C 1
ATOM 654 O O . ASN A 1 80 ? 8.346 -11.061 -7.945 1.00 94.94 80 ASN A O 1
ATOM 658 N N . LEU A 1 81 ? 10.127 -11.582 -9.209 1.00 93.94 81 LEU A N 1
ATOM 659 C CA . LEU A 1 81 ? 10.933 -12.147 -8.121 1.00 93.94 81 LEU A CA 1
ATOM 660 C C . LEU A 1 81 ? 11.260 -11.153 -6.989 1.00 93.94 81 LEU A C 1
ATOM 662 O O . LEU A 1 81 ? 11.695 -11.573 -5.918 1.00 93.94 81 LEU A O 1
ATOM 666 N N . GLN A 1 82 ? 11.046 -9.849 -7.192 1.00 94.12 82 GLN A N 1
ATOM 667 C CA . GLN A 1 82 ? 11.224 -8.828 -6.152 1.00 94.12 82 GLN A CA 1
ATOM 668 C C . GLN A 1 82 ? 9.961 -8.626 -5.293 1.00 94.12 82 GLN A C 1
ATOM 670 O O . GLN A 1 82 ? 10.042 -8.061 -4.202 1.00 94.12 82 GLN A O 1
ATOM 675 N N . GLY A 1 83 ? 8.799 -9.104 -5.754 1.00 96.56 83 GLY A N 1
ATOM 676 C CA . GLY A 1 83 ? 7.514 -8.995 -5.058 1.00 96.56 83 GLY A CA 1
ATOM 677 C C . GLY A 1 83 ? 7.485 -9.651 -3.668 1.00 96.56 83 GLY A C 1
ATOM 678 O O . GLY A 1 83 ? 7.085 -8.982 -2.711 1.00 96.56 83 GLY A O 1
ATOM 679 N N . PRO A 1 84 ? 7.938 -10.913 -3.505 1.00 97.19 84 PRO A N 1
ATOM 680 C CA . PRO A 1 84 ? 7.844 -11.628 -2.231 1.00 97.19 84 PRO A CA 1
ATOM 681 C C . PRO A 1 84 ? 8.513 -10.916 -1.050 1.00 97.19 84 PRO A C 1
ATOM 683 O O . PRO A 1 84 ? 7.936 -10.857 0.033 1.00 97.19 84 PRO A O 1
ATOM 686 N N . ALA A 1 85 ? 9.695 -10.326 -1.252 1.00 96.88 85 ALA A N 1
ATOM 687 C CA . ALA A 1 85 ? 10.409 -9.617 -0.187 1.00 96.88 85 ALA A CA 1
ATOM 688 C C . ALA A 1 85 ? 9.633 -8.386 0.309 1.00 96.88 85 ALA A C 1
ATOM 690 O O . ALA A 1 85 ? 9.589 -8.108 1.506 1.00 96.88 85 ALA A O 1
ATOM 691 N N . LEU A 1 86 ? 8.987 -7.664 -0.607 1.00 97.31 86 LEU A N 1
ATOM 692 C CA . LEU A 1 86 ? 8.204 -6.483 -0.267 1.00 97.31 86 LEU A CA 1
ATOM 693 C C . LEU A 1 86 ? 6.867 -6.848 0.401 1.00 97.31 86 LEU A C 1
ATOM 695 O O . LEU A 1 86 ? 6.455 -6.179 1.347 1.00 97.31 86 LEU A O 1
ATOM 699 N N . ILE A 1 87 ? 6.224 -7.934 -0.042 1.00 98.25 87 ILE A N 1
ATOM 700 C CA . ILE A 1 87 ? 5.037 -8.504 0.617 1.00 98.25 87 ILE A CA 1
ATOM 701 C C . ILE A 1 87 ? 5.374 -8.934 2.049 1.00 98.25 87 ILE A C 1
ATOM 703 O O . ILE A 1 87 ? 4.632 -8.612 2.975 1.00 98.25 87 ILE A O 1
ATOM 707 N N . GLN A 1 88 ? 6.512 -9.599 2.252 1.00 98.31 88 GLN A N 1
ATOM 708 C CA . GLN A 1 88 ? 6.965 -10.004 3.581 1.00 98.31 88 GLN A CA 1
ATOM 709 C C . GLN A 1 88 ? 7.179 -8.792 4.500 1.00 98.31 88 GLN A C 1
ATOM 711 O O . GLN A 1 88 ? 6.652 -8.768 5.612 1.00 98.31 88 GLN A O 1
ATOM 716 N N . ALA A 1 89 ? 7.865 -7.751 4.015 1.00 98.12 89 ALA A N 1
ATOM 717 C CA . ALA A 1 89 ? 8.070 -6.516 4.772 1.00 98.12 89 ALA A CA 1
ATOM 718 C C . ALA A 1 89 ? 6.744 -5.826 5.149 1.00 98.12 89 ALA A C 1
ATOM 720 O O . ALA A 1 89 ? 6.606 -5.291 6.250 1.00 98.12 89 ALA A O 1
ATOM 721 N N . TYR A 1 90 ? 5.744 -5.862 4.261 1.00 98.31 90 TYR A N 1
ATOM 722 C CA . TYR A 1 90 ? 4.403 -5.364 4.567 1.00 98.31 90 TYR A CA 1
ATOM 723 C C . TYR A 1 90 ? 3.731 -6.168 5.684 1.00 98.31 90 TYR A C 1
ATOM 725 O O . TYR A 1 90 ? 3.196 -5.574 6.619 1.00 98.31 90 TYR A O 1
ATOM 733 N N . CYS A 1 91 ? 3.773 -7.502 5.614 1.00 98.56 91 CYS A N 1
ATOM 734 C CA . CYS A 1 91 ? 3.195 -8.371 6.639 1.00 98.56 91 CYS A CA 1
ATOM 735 C C . CYS A 1 91 ? 3.821 -8.117 8.017 1.00 98.56 91 CYS A C 1
ATOM 737 O O . CYS A 1 91 ? 3.095 -7.985 9.001 1.00 98.56 91 CYS A O 1
ATOM 739 N N . GLU A 1 92 ? 5.146 -7.982 8.082 1.00 98.38 92 GLU A N 1
ATOM 740 C CA . GLU A 1 92 ? 5.874 -7.673 9.317 1.00 98.38 92 GLU A CA 1
ATOM 741 C C . GLU A 1 92 ? 5.468 -6.311 9.894 1.00 98.38 92 GLU A C 1
ATOM 743 O O . GLU A 1 92 ? 5.149 -6.207 11.081 1.00 98.38 92 GLU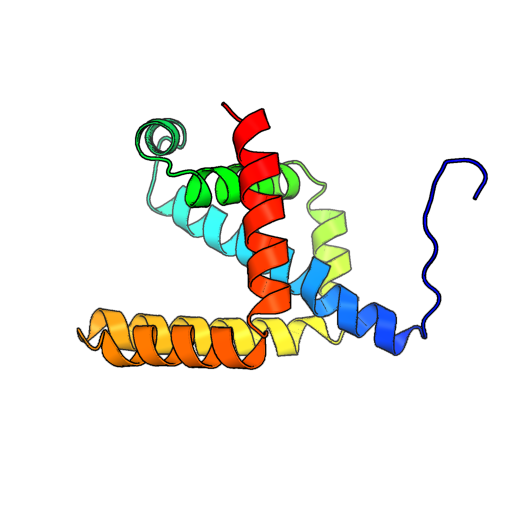 A O 1
ATOM 748 N N . ALA A 1 93 ? 5.406 -5.274 9.052 1.00 97.88 93 ALA A N 1
ATOM 749 C CA . ALA A 1 93 ? 4.985 -3.940 9.473 1.00 97.88 93 ALA A CA 1
ATOM 750 C C . ALA A 1 93 ? 3.526 -3.921 9.962 1.00 97.88 93 ALA A C 1
ATOM 752 O O . ALA A 1 93 ? 3.226 -3.342 11.010 1.00 97.88 93 ALA A O 1
ATOM 753 N N . ALA A 1 94 ? 2.620 -4.577 9.231 1.00 97.88 94 ALA A N 1
ATOM 754 C CA . ALA A 1 94 ? 1.209 -4.675 9.591 1.00 97.88 94 ALA A CA 1
ATOM 755 C C . ALA A 1 94 ? 1.014 -5.437 10.908 1.00 97.88 94 ALA A C 1
ATOM 757 O O . ALA A 1 94 ? 0.245 -4.998 11.765 1.00 97.88 94 ALA A O 1
ATOM 758 N N . GLN A 1 95 ? 1.741 -6.541 11.100 1.00 97.94 95 GLN A N 1
ATOM 759 C CA . GLN A 1 95 ? 1.696 -7.322 12.330 1.00 97.94 95 GLN A CA 1
ATOM 760 C C . GLN A 1 95 ? 2.212 -6.518 13.526 1.00 97.94 95 GLN A C 1
ATOM 762 O O . GLN A 1 95 ? 1.537 -6.476 14.553 1.00 97.94 95 GLN A O 1
ATOM 767 N N . ALA A 1 96 ? 3.363 -5.853 13.397 1.00 96.94 96 ALA A N 1
ATOM 768 C CA . ALA A 1 96 ? 3.941 -5.057 14.477 1.00 96.94 96 ALA A CA 1
ATOM 769 C C . ALA A 1 96 ? 3.005 -3.916 14.911 1.00 96.94 96 ALA A C 1
ATOM 771 O O . ALA A 1 96 ? 2.714 -3.762 16.099 1.00 96.94 96 ALA A O 1
ATOM 772 N N . LEU A 1 97 ? 2.472 -3.154 13.948 1.00 97.69 97 LEU A N 1
ATOM 773 C CA . LEU A 1 97 ? 1.516 -2.079 14.228 1.00 97.69 97 LEU A CA 1
ATOM 774 C C . LEU A 1 97 ? 0.208 -2.616 14.821 1.00 97.69 97 LEU A C 1
ATOM 776 O O . LEU A 1 97 ? -0.312 -2.046 15.779 1.00 97.69 97 LEU A O 1
ATOM 780 N N . GLY A 1 98 ? -0.313 -3.723 14.286 1.00 97.75 98 GLY A N 1
ATOM 781 C CA . GLY A 1 98 ? -1.534 -4.353 14.783 1.00 97.75 98 GLY A CA 1
ATOM 782 C C . GLY A 1 98 ? -1.398 -4.859 16.219 1.00 97.75 98 GLY A C 1
ATOM 783 O O . GLY A 1 98 ? -2.294 -4.644 17.032 1.00 97.75 98 GLY A O 1
ATOM 784 N N . GLN A 1 99 ? -0.264 -5.477 16.559 1.00 97.81 99 GLN A N 1
ATOM 785 C CA . GLN A 1 99 ? 0.020 -5.953 17.915 1.00 97.81 99 GLN A CA 1
ATOM 786 C C . GLN A 1 99 ? 0.133 -4.803 18.920 1.00 97.81 99 GLN A C 1
ATOM 788 O O . GLN A 1 99 ? -0.434 -4.900 20.007 1.00 97.81 99 GLN A O 1
ATOM 793 N N . ALA A 1 100 ? 0.803 -3.705 18.558 1.00 97.00 100 ALA A N 1
ATOM 794 C CA . ALA A 1 100 ? 0.889 -2.527 19.420 1.00 97.00 100 ALA A CA 1
ATOM 795 C C . ALA A 1 100 ? -0.494 -1.921 19.697 1.00 97.00 100 ALA A C 1
ATOM 797 O O . ALA A 1 100 ? -0.850 -1.693 20.854 1.00 97.00 100 ALA A O 1
ATOM 798 N N . LEU A 1 101 ? -1.324 -1.766 18.659 1.00 97.44 101 LEU A N 1
ATOM 799 C CA . LEU A 1 101 ? -2.696 -1.279 18.815 1.00 97.44 101 LEU A CA 1
ATOM 800 C C . LEU A 1 101 ? -3.547 -2.212 19.687 1.00 97.44 101 LEU A C 1
ATOM 802 O O . LEU A 1 101 ? -4.284 -1.734 20.547 1.00 97.44 101 LEU A O 1
ATOM 806 N N . ALA A 1 102 ? -3.419 -3.531 19.519 1.00 97.31 102 ALA A N 1
ATOM 807 C CA . ALA A 1 102 ? -4.119 -4.511 20.351 1.00 97.31 102 ALA A CA 1
ATOM 808 C C . ALA A 1 102 ? -3.686 -4.459 21.829 1.00 97.31 102 ALA A C 1
ATOM 810 O O . ALA A 1 102 ? -4.495 -4.728 22.714 1.00 97.31 102 ALA A O 1
ATOM 811 N N . ALA A 1 103 ? -2.436 -4.076 22.101 1.00 96.81 103 ALA A N 1
ATOM 812 C CA . ALA A 1 103 ? -1.913 -3.855 23.449 1.00 96.81 103 ALA A CA 1
ATOM 813 C C . ALA A 1 103 ? -2.248 -2.461 24.024 1.00 96.81 103 ALA A C 1
ATOM 815 O O . ALA A 1 103 ? -1.871 -2.161 25.156 1.00 96.81 103 ALA A O 1
ATOM 816 N N . GLY A 1 104 ? -2.943 -1.603 23.266 1.00 95.88 104 GLY A N 1
ATOM 817 C CA . GLY A 1 104 ? -3.259 -0.226 23.657 1.00 95.88 104 GLY A CA 1
ATOM 818 C C . GLY A 1 104 ? -2.106 0.768 23.472 1.00 95.88 104 GLY A C 1
ATOM 819 O O . GLY A 1 104 ? -2.249 1.939 23.827 1.00 95.88 104 GLY A O 1
ATOM 820 N N . ASP A 1 105 ? -0.982 0.340 22.893 1.00 93.25 105 ASP A N 1
ATOM 821 C CA . ASP A 1 105 ? 0.134 1.217 22.546 1.00 93.25 105 ASP A CA 1
ATOM 822 C C . ASP A 1 105 ? -0.142 1.943 21.222 1.00 93.25 105 ASP A C 1
ATOM 824 O O . ASP A 1 105 ? 0.248 1.531 20.127 1.00 93.25 105 ASP A O 1
ATOM 828 N N . VAL A 1 106 ? -0.833 3.074 21.336 1.00 95.25 106 VAL A N 1
ATOM 829 C CA . VAL A 1 106 ? -1.097 3.979 20.210 1.00 95.25 106 VAL A CA 1
ATOM 830 C C . VAL A 1 106 ? 0.117 4.837 19.834 1.00 95.25 106 VAL A C 1
ATOM 832 O O . VAL A 1 106 ? 0.113 5.468 18.773 1.00 95.25 106 VAL A O 1
ATOM 835 N N . ALA A 1 107 ? 1.160 4.878 20.672 1.00 96.56 107 ALA A N 1
ATOM 836 C CA . ALA A 1 107 ? 2.327 5.718 20.431 1.00 96.56 107 ALA A CA 1
ATOM 837 C C . ALA A 1 107 ? 3.132 5.195 19.240 1.00 96.56 107 ALA A C 1
ATOM 839 O O . ALA A 1 107 ? 3.507 5.986 18.373 1.00 96.56 107 ALA A O 1
ATOM 840 N N . LEU A 1 108 ? 3.308 3.872 19.124 1.00 94.38 108 LEU A N 1
ATOM 841 C CA . LEU A 1 108 ? 3.994 3.277 17.974 1.00 94.38 108 LEU A CA 1
ATOM 842 C C . LEU A 1 108 ? 3.331 3.660 16.644 1.00 94.38 108 LEU A C 1
ATOM 844 O O . LEU A 1 108 ? 4.023 3.979 15.673 1.00 94.38 108 LEU A O 1
ATOM 848 N N . PHE A 1 109 ? 1.997 3.674 16.601 1.00 96.00 109 PHE A N 1
ATOM 849 C CA . PHE A 1 109 ? 1.251 4.089 15.415 1.00 96.00 109 PHE A CA 1
ATOM 850 C C . PHE A 1 109 ? 1.529 5.558 15.061 1.00 96.00 109 PHE A C 1
ATOM 852 O O . PHE A 1 109 ? 1.895 5.863 13.923 1.00 96.00 109 PHE A O 1
ATOM 859 N N . ALA A 1 110 ? 1.426 6.467 16.037 1.00 97.44 110 ALA A N 1
ATOM 860 C CA . ALA A 1 110 ? 1.674 7.896 15.832 1.00 97.44 110 ALA A CA 1
ATOM 861 C C . ALA A 1 110 ? 3.125 8.187 15.405 1.00 97.44 110 ALA A C 1
ATOM 863 O O . ALA A 1 110 ? 3.366 8.982 14.488 1.00 97.44 110 ALA A O 1
ATOM 864 N N . THR A 1 111 ? 4.097 7.511 16.023 1.00 97.50 111 THR A N 1
ATOM 865 C CA . THR A 1 111 ? 5.514 7.617 15.660 1.00 97.50 111 THR A CA 1
ATOM 866 C C . THR A 1 111 ? 5.758 7.105 14.245 1.00 97.50 111 THR A C 1
ATOM 868 O O . THR A 1 111 ? 6.412 7.792 13.462 1.00 97.50 111 THR A O 1
ATOM 871 N N . SER A 1 112 ? 5.188 5.955 13.878 1.00 96.56 112 SER A N 1
ATOM 872 C CA . SER A 1 112 ? 5.336 5.381 12.534 1.00 96.56 112 SER A CA 1
ATOM 873 C C . SER A 1 112 ? 4.731 6.285 11.461 1.00 96.56 112 SER A C 1
ATOM 875 O O . SER A 1 112 ? 5.352 6.512 10.421 1.00 96.56 112 SER A O 1
ATOM 877 N N . MET A 1 113 ? 3.559 6.868 11.730 1.00 96.94 113 MET A N 1
ATOM 878 C CA . MET A 1 113 ? 2.925 7.849 10.849 1.00 96.94 113 MET A CA 1
ATOM 879 C C . MET A 1 113 ? 3.803 9.094 10.668 1.00 96.94 113 MET A C 1
ATOM 881 O O . MET A 1 113 ? 4.034 9.527 9.539 1.00 96.94 113 MET A O 1
ATOM 885 N N . THR A 1 114 ? 4.334 9.644 11.762 1.00 97.94 114 THR A N 1
ATOM 886 C CA . THR A 1 114 ? 5.183 10.845 11.732 1.00 97.94 114 THR A CA 1
ATOM 887 C C . THR A 1 114 ? 6.489 10.586 10.983 1.00 97.94 114 THR A C 1
ATOM 889 O O . THR A 1 114 ? 6.853 11.354 10.093 1.00 97.94 114 THR A O 1
ATOM 892 N N . ALA A 1 115 ? 7.171 9.480 11.288 1.00 98.00 115 ALA A N 1
ATOM 893 C CA . ALA A 1 115 ? 8.410 9.095 10.621 1.00 98.00 115 ALA A CA 1
ATOM 894 C C . ALA A 1 115 ? 8.198 8.872 9.116 1.00 98.00 115 ALA A C 1
ATOM 896 O O . ALA A 1 115 ? 8.981 9.361 8.303 1.00 98.00 115 ALA A O 1
ATOM 897 N N . SER A 1 116 ? 7.098 8.212 8.738 1.00 97.88 116 SER A N 1
ATOM 898 C CA . SER A 1 116 ? 6.733 8.006 7.331 1.00 97.88 116 SER A CA 1
ATOM 899 C C . SER A 1 116 ? 6.455 9.330 6.620 1.00 97.88 116 SER A C 1
ATOM 901 O O . SER A 1 116 ? 6.914 9.535 5.498 1.00 97.88 116 SER A O 1
ATOM 903 N N . ALA A 1 117 ? 5.749 10.257 7.277 1.00 98.06 117 ALA A N 1
ATOM 904 C CA . ALA A 1 117 ? 5.462 11.569 6.708 1.00 98.06 117 ALA A CA 1
ATOM 905 C C . ALA A 1 117 ? 6.743 12.386 6.461 1.00 98.06 117 ALA A C 1
ATOM 907 O O . ALA A 1 117 ? 6.894 13.008 5.409 1.00 98.06 117 ALA A O 1
ATOM 908 N N . VAL A 1 118 ? 7.690 12.339 7.404 1.00 98.12 118 VAL A N 1
ATOM 909 C CA . VAL A 1 118 ? 9.008 12.973 7.259 1.00 98.12 118 VAL A CA 1
ATOM 910 C C . VAL A 1 118 ? 9.786 12.355 6.098 1.00 98.12 118 VAL A C 1
ATOM 912 O O . VAL A 1 118 ? 10.295 13.090 5.255 1.00 98.12 118 VAL A O 1
ATOM 915 N N . ALA A 1 119 ? 9.846 11.023 6.021 1.00 98.00 119 ALA A N 1
ATOM 916 C CA . ALA A 1 119 ? 10.605 10.314 4.992 1.00 98.00 119 ALA A CA 1
ATOM 917 C C . ALA A 1 119 ? 10.050 10.533 3.573 1.00 98.00 119 ALA A C 1
ATOM 919 O O . ALA A 1 119 ? 10.822 10.688 2.629 1.00 98.00 119 ALA A O 1
ATOM 920 N N . LEU A 1 120 ? 8.722 10.570 3.417 1.00 97.44 120 LEU A N 1
ATOM 921 C CA . LEU A 1 120 ? 8.067 10.820 2.126 1.00 97.44 120 LEU A CA 1
ATOM 922 C C . LEU A 1 120 ? 8.131 12.294 1.701 1.00 97.44 120 LEU A C 1
ATOM 924 O O . LEU A 1 120 ? 8.056 12.598 0.512 1.00 97.44 120 LEU A O 1
ATOM 928 N N . GLY A 1 121 ? 8.300 13.201 2.661 1.00 98.19 121 GLY A N 1
ATOM 929 C CA . GLY A 1 121 ? 8.508 14.621 2.426 1.00 98.19 121 GLY A CA 1
ATOM 930 C C . GLY A 1 121 ? 7.201 15.419 2.285 1.00 98.19 121 GLY A C 1
ATOM 931 O O . GLY A 1 121 ? 6.280 15.018 1.564 1.00 98.19 121 GLY A O 1
ATOM 932 N N . PRO A 1 122 ? 7.110 16.605 2.919 1.00 96.38 122 PRO A N 1
ATOM 933 C CA . PRO A 1 122 ? 5.867 17.375 2.997 1.00 96.38 122 PRO A CA 1
ATOM 934 C C . PRO A 1 122 ? 5.361 17.848 1.629 1.00 96.38 122 PRO A C 1
ATOM 936 O O . PRO A 1 122 ? 4.156 17.853 1.396 1.00 96.38 122 PRO A O 1
ATOM 939 N N . THR A 1 123 ? 6.258 18.194 0.700 1.00 98.12 123 THR A N 1
ATOM 940 C CA . THR A 1 123 ? 5.882 18.642 -0.652 1.00 98.12 123 THR A CA 1
ATOM 941 C C . THR A 1 123 ? 5.176 17.543 -1.440 1.00 98.12 123 THR A C 1
ATOM 943 O O . THR A 1 123 ? 4.145 17.792 -2.062 1.00 98.12 123 THR A O 1
ATOM 946 N N . TYR A 1 124 ? 5.707 16.318 -1.397 1.00 98.06 124 TYR A N 1
ATOM 947 C CA . TYR A 1 124 ? 5.106 15.180 -2.086 1.00 98.06 124 TYR A CA 1
ATOM 948 C C . TYR A 1 124 ? 3.740 14.835 -1.486 1.00 98.06 124 TYR A C 1
ATOM 950 O O . TYR A 1 124 ? 2.763 14.663 -2.212 1.00 98.06 124 TYR A O 1
ATOM 958 N N . LEU A 1 125 ? 3.647 14.800 -0.154 1.00 97.81 125 LEU A N 1
ATOM 959 C CA . LEU A 1 125 ? 2.395 14.504 0.542 1.00 97.81 125 LEU A CA 1
ATOM 960 C C . LEU A 1 125 ? 1.322 15.572 0.300 1.00 97.81 125 LEU A C 1
ATOM 962 O O . LEU A 1 125 ? 0.156 15.224 0.123 1.00 97.81 125 LEU A O 1
ATOM 966 N N . ALA A 1 126 ? 1.701 16.851 0.233 1.00 97.56 126 ALA A N 1
ATOM 967 C CA . ALA A 1 126 ? 0.784 17.935 -0.108 1.00 97.56 126 ALA A CA 1
ATOM 968 C C . ALA A 1 126 ? 0.224 17.790 -1.536 1.00 97.56 126 ALA A C 1
ATOM 970 O O . ALA A 1 126 ? -0.983 17.932 -1.735 1.00 97.56 126 ALA A O 1
ATOM 971 N N . ASP A 1 127 ? 1.067 17.437 -2.513 1.00 98.06 127 ASP A N 1
ATOM 972 C CA . ASP A 1 127 ? 0.628 17.157 -3.888 1.00 98.06 127 ASP A CA 1
ATOM 973 C C . ASP A 1 127 ? -0.321 15.943 -3.948 1.00 98.06 127 ASP A C 1
ATOM 975 O O . ASP A 1 127 ? -1.376 16.000 -4.586 1.00 98.06 127 ASP A O 1
ATOM 979 N N . MET A 1 128 ? -0.009 14.858 -3.226 1.00 96.88 128 MET A N 1
ATOM 980 C CA . MET A 1 128 ? -0.895 13.688 -3.142 1.00 96.88 128 MET A CA 1
ATOM 981 C C . MET A 1 128 ? -2.241 14.026 -2.490 1.00 96.88 128 MET A C 1
ATOM 983 O O . MET A 1 128 ? -3.285 13.580 -2.970 1.00 96.88 128 MET A O 1
ATOM 987 N N . LEU A 1 129 ? -2.243 14.853 -1.440 1.00 95.75 129 LEU A N 1
ATOM 988 C CA . LEU A 1 129 ? -3.467 15.317 -0.790 1.00 95.75 129 LEU A CA 1
ATOM 989 C C . LEU A 1 129 ? -4.328 16.153 -1.744 1.00 95.75 129 LEU A C 1
ATOM 991 O O . LEU A 1 129 ? -5.529 15.908 -1.856 1.00 95.75 129 LEU A O 1
ATOM 995 N N . GLN A 1 130 ? -3.725 17.093 -2.477 1.00 95.94 130 GLN A N 1
ATOM 996 C CA . GLN A 1 130 ? -4.443 17.917 -3.452 1.00 95.94 130 GLN A CA 1
ATOM 997 C C . GLN A 1 130 ? -5.072 17.061 -4.563 1.00 95.94 130 GLN A C 1
ATOM 999 O O . GLN A 1 130 ? -6.228 17.276 -4.939 1.00 95.94 130 GLN A O 1
ATOM 1004 N N . LYS A 1 131 ? -4.340 16.062 -5.071 1.00 94.56 131 LYS A N 1
ATOM 1005 C CA . LYS A 1 131 ? -4.855 15.107 -6.066 1.00 94.56 131 LYS A CA 1
ATOM 1006 C C . LYS A 1 131 ? -5.997 14.262 -5.511 1.00 94.56 131 LYS A C 1
ATOM 1008 O O . LYS A 1 131 ? -7.008 14.100 -6.190 1.00 94.56 131 LYS A O 1
ATOM 1013 N N . SER A 1 132 ? -5.871 13.783 -4.274 1.00 93.50 132 SER A N 1
ATOM 1014 C CA . SER A 1 132 ? -6.934 13.044 -3.586 1.00 93.50 132 SER A CA 1
ATOM 1015 C C . SER A 1 132 ? -8.214 13.879 -3.477 1.00 93.50 132 SER A C 1
ATOM 1017 O O . SER A 1 132 ? -9.279 13.431 -3.893 1.00 93.50 132 SER A O 1
ATOM 1019 N N . GLN A 1 133 ? -8.113 15.141 -3.047 1.00 92.38 133 GLN A N 1
ATOM 1020 C CA . GLN A 1 133 ? -9.256 16.059 -2.979 1.00 92.38 133 GLN A CA 1
ATOM 1021 C C . GLN A 1 133 ? -9.897 16.307 -4.352 1.00 92.38 133 GLN A C 1
ATOM 1023 O O . GLN A 1 133 ? -11.118 16.407 -4.462 1.00 92.38 133 GLN A O 1
ATOM 1028 N N . ALA A 1 134 ? -9.091 16.410 -5.414 1.00 93.06 134 ALA A N 1
ATOM 1029 C CA . ALA A 1 134 ? -9.602 16.578 -6.770 1.00 93.06 134 ALA A CA 1
ATOM 1030 C C . ALA A 1 134 ? -10.389 15.351 -7.254 1.00 93.06 134 ALA A C 1
ATOM 1032 O O . ALA A 1 134 ? -11.465 15.527 -7.821 1.00 93.06 134 ALA A O 1
ATOM 1033 N N . LEU A 1 135 ? -9.893 14.138 -6.987 1.00 90.38 135 LEU A N 1
ATOM 1034 C CA . LEU A 1 135 ? -10.604 12.892 -7.293 1.00 90.38 135 LEU A CA 1
ATOM 1035 C C . LEU A 1 135 ? -11.898 12.776 -6.482 1.00 90.38 135 LEU A C 1
ATOM 1037 O O . LEU A 1 135 ? -12.946 12.472 -7.037 1.00 90.38 135 LEU A O 1
ATOM 1041 N N . GLN A 1 136 ? -11.848 13.081 -5.184 1.00 88.56 136 GLN A N 1
ATOM 1042 C CA . GLN A 1 136 ? -13.010 13.004 -4.294 1.00 88.56 136 GLN A CA 1
ATOM 1043 C C . GLN A 1 136 ? -14.152 13.924 -4.732 1.00 88.56 136 GLN A C 1
ATOM 1045 O O . GLN A 1 136 ? -15.306 13.519 -4.662 1.00 88.56 136 GLN A O 1
ATOM 1050 N N . ARG A 1 137 ? -13.847 15.122 -5.250 1.00 88.56 137 ARG A N 1
ATOM 1051 C CA . ARG A 1 137 ? -14.860 16.038 -5.804 1.00 88.56 137 ARG A CA 1
ATOM 1052 C C . ARG A 1 137 ? -15.614 15.485 -7.016 1.00 88.56 137 ARG A C 1
ATOM 1054 O O . ARG A 1 137 ? -16.647 16.041 -7.354 1.00 88.56 137 ARG A O 1
ATOM 1061 N N . GLN A 1 138 ? -15.092 14.460 -7.687 1.00 87.56 138 GLN A N 1
ATOM 1062 C CA . GLN A 1 138 ? -15.755 13.808 -8.822 1.00 87.56 138 GLN A CA 1
ATOM 1063 C C . GLN A 1 138 ? -16.531 12.546 -8.416 1.00 87.56 138 GLN A C 1
ATOM 1065 O O . GLN A 1 138 ? -17.218 11.965 -9.249 1.00 87.56 138 GLN A O 1
ATOM 1070 N N . LEU A 1 139 ? -16.383 12.095 -7.165 1.00 79.38 139 LEU A N 1
ATOM 1071 C CA . LEU A 1 139 ? -17.021 10.891 -6.618 1.00 79.38 139 LEU A CA 1
ATOM 1072 C C . LEU A 1 139 ? -18.259 11.207 -5.758 1.00 79.38 139 LEU A C 1
ATOM 1074 O O . LEU A 1 139 ? -18.842 10.287 -5.183 1.00 79.38 139 LEU A O 1
ATOM 1078 N N . VAL A 1 140 ? -18.606 12.490 -5.625 1.00 65.50 140 VAL A N 1
ATOM 1079 C CA . VAL A 1 140 ? -19.799 13.031 -4.950 1.00 65.50 140 VAL A CA 1
ATOM 1080 C C . VAL A 1 140 ? -20.632 13.746 -6.001 1.00 65.50 140 VAL A C 1
ATOM 1082 O O . VAL A 1 140 ? -21.868 13.588 -5.961 1.00 65.50 140 VAL A O 1
#

InterPro domains:
  IPR008927 6-phosphogluconate dehydrogenase-like, C-terminal domain superfamily [SSF48179] (11-124)
  IPR046825 Prephenate dehydrogenase, dimerization domain [PF20463] (11-113)
  IPR050812 Prephenate/Arogenate Dehydrogenase [PTHR21363] (3-116)

pLDDT: mean 93.46, std 6.4, range [61.88, 98.56]

Sequence (140 aa):
YKYGAKITHTTPENHDKQMAWHQNLEHFTKIVLAQVLRTHFHDPTELDSYSSPNSRTSLITMGRILNADPELYSEIQAYNLQGPALIQAYCEAAQALGQALAAGDVALFATSMTASAVALGPTYLADMLQKSQALQRQLV

Radius of gyration: 17.61 Å; chains: 1; bounding box: 40×34×55 Å

Organism: Tectimicrobiota bacterium (NCBI:txid2528274)

Secondary structure (DSSP, 8-state):
-TTSPPP----HHHHHHHHIIIIIIHHHHHHHHHHHHHHH-S-TTHHHHH--HHHHHHHHHHHHHHTS-HHHHHHHHHH-TTHHHHHHHHHHHHHHHHHHHHTT-HHHHHHHHHHHHHHH-HHHHHHHHHHHHHHHTT--

Foldseek 3Di:
DVPPDDDDDDDPVVVLVVCLVVQLQVLVVLVVVVVVCVVPPVDCVVCVVVDDLVNVVSVVSSVVSVPDDPVVSVVSNPPSPNNVVVNVVVVVVCVVCVVCVVVVNCVVVVVVVVVVDVVCDVVNVVVVVVVSVVVSVVVD